Protein AF-A0AAU3QBS4-F1 (afdb_monomer_lite)

Sequence (99 aa):
MTASFPPPGLDGTYSATCVRCLRGTDTGVAFEGSAEWAIAGLVSLGLPVEQAVAALGWTDGSVPSGRITVPVRVCGTCAAIPGIPTGIPALGLPVVGQP

Foldseek 3Di:
DDPDQPQDPPVRHLPQAALPNSHGHQKWAKEKWALVRQLVVVVLLPDDSVSSVVVVVDDVPRRDDDIDIGIGDHHPVSCVVSPHDMDGVVVNTHYDYDD

Radius of gyration: 13.33 Å; chains: 1; bounding box: 31×38×38 Å

Structure (mmCIF, N/CA/C/O backbone):
data_AF-A0AAU3QBS4-F1
#
_entry.id   AF-A0AAU3QBS4-F1
#
loop_
_atom_site.group_PDB
_atom_site.id
_atom_site.type_symbol
_atom_site.label_atom_id
_atom_site.label_alt_id
_atom_site.label_comp_id
_atom_site.label_asym_id
_atom_site.label_entity_id
_atom_site.label_seq_id
_atom_site.pdbx_PDB_ins_code
_atom_site.Cartn_x
_atom_site.Cartn_y
_atom_site.Cartn_z
_atom_site.occupancy
_atom_site.B_iso_or_equiv
_atom_site.auth_seq_id
_atom_site.auth_comp_id
_atom_site.auth_asym_id
_atom_site.auth_atom_id
_atom_site.pdbx_PDB_model_num
ATOM 1 N N . MET A 1 1 ? 2.087 23.596 8.598 1.00 31.92 1 MET A N 1
ATOM 2 C CA . MET A 1 1 ? 1.397 22.850 9.671 1.00 31.92 1 MET A CA 1
ATOM 3 C C . MET A 1 1 ? 2.071 21.493 9.761 1.00 31.92 1 MET A C 1
ATOM 5 O O . MET A 1 1 ? 1.988 20.731 8.810 1.00 31.92 1 MET A O 1
ATOM 9 N N . THR A 1 2 ? 2.852 21.243 10.807 1.00 33.41 2 THR A N 1
ATOM 10 C CA . THR A 1 2 ? 3.570 19.977 11.005 1.00 33.41 2 THR A CA 1
ATOM 11 C C . THR A 1 2 ? 2.567 18.895 11.397 1.00 33.41 2 THR A C 1
ATOM 13 O O . THR A 1 2 ? 1.955 18.975 12.459 1.00 33.41 2 THR A O 1
ATOM 16 N N . ALA A 1 3 ? 2.350 17.909 10.526 1.00 35.88 3 ALA A N 1
ATOM 17 C CA . ALA A 1 3 ? 1.555 16.735 10.867 1.00 35.88 3 ALA A CA 1
ATOM 18 C C . ALA A 1 3 ? 2.267 15.985 12.005 1.00 35.88 3 ALA A C 1
ATOM 20 O O . ALA A 1 3 ? 3.389 15.512 11.837 1.00 35.88 3 ALA A O 1
ATOM 21 N N . SER A 1 4 ? 1.647 15.939 13.185 1.00 39.16 4 SER A N 1
ATOM 22 C CA . SER A 1 4 ? 2.148 15.151 14.310 1.00 39.16 4 SER A CA 1
ATOM 23 C C . SER A 1 4 ? 1.775 13.694 14.054 1.00 39.16 4 SER A C 1
ATOM 25 O O . SER A 1 4 ? 0.605 13.320 14.124 1.00 39.16 4 SER A O 1
ATOM 27 N N . PHE A 1 5 ? 2.770 12.892 13.678 1.00 43.44 5 PHE A N 1
ATOM 28 C CA . PHE A 1 5 ? 2.635 11.443 13.590 1.00 43.44 5 PHE A CA 1
ATOM 29 C C . PHE A 1 5 ? 2.329 10.905 15.007 1.00 43.44 5 PHE A C 1
ATOM 31 O O . PHE A 1 5 ? 2.976 11.349 15.961 1.00 43.44 5 PHE A O 1
ATOM 38 N N . PRO A 1 6 ? 1.341 10.007 15.192 1.00 51.25 6 PRO A N 1
ATOM 39 C CA . PRO A 1 6 ? 1.154 9.324 16.467 1.00 51.25 6 PRO A CA 1
ATOM 40 C C . PRO A 1 6 ? 2.406 8.506 16.807 1.00 51.25 6 PRO A C 1
ATOM 42 O O . PRO A 1 6 ? 3.149 8.150 15.898 1.00 51.25 6 PRO A O 1
ATOM 45 N N . PRO A 1 7 ? 2.654 8.205 18.091 1.00 45.34 7 PRO A N 1
ATOM 46 C CA . PRO A 1 7 ? 3.844 7.469 18.498 1.00 45.34 7 PRO A CA 1
ATOM 47 C C . PRO A 1 7 ? 3.925 6.092 17.806 1.00 45.34 7 PRO A C 1
ATOM 49 O O . PRO A 1 7 ? 2.883 5.462 17.596 1.00 45.34 7 PRO A O 1
ATOM 52 N N . PRO A 1 8 ? 5.139 5.620 17.459 1.00 50.53 8 PRO A N 1
ATOM 53 C CA . PRO A 1 8 ? 5.342 4.304 16.855 1.00 50.53 8 PRO A CA 1
ATOM 54 C C . PRO A 1 8 ? 4.918 3.169 17.797 1.00 50.53 8 PRO A C 1
ATOM 56 O O . PRO A 1 8 ? 4.682 3.377 18.991 1.00 50.53 8 PRO A O 1
ATOM 59 N N . GLY A 1 9 ? 4.843 1.951 17.253 1.00 53.44 9 GLY A N 1
ATOM 60 C CA . GLY A 1 9 ? 4.626 0.738 18.036 1.00 53.44 9 GLY A CA 1
ATOM 61 C C . GLY A 1 9 ? 5.722 0.502 19.082 1.00 53.44 9 GLY A C 1
ATOM 62 O O . GLY A 1 9 ? 6.760 1.162 19.095 1.00 53.44 9 GLY A O 1
ATOM 63 N N . LEU A 1 10 ? 5.495 -0.466 19.975 1.00 40.72 10 LEU A N 1
ATOM 64 C CA . LEU A 1 10 ? 6.426 -0.805 21.065 1.00 40.72 10 LEU A CA 1
ATOM 65 C C . LEU A 1 10 ? 7.808 -1.277 20.574 1.00 40.72 10 LEU A C 1
ATOM 67 O O . LEU A 1 10 ? 8.775 -1.211 21.324 1.00 40.72 10 LEU A O 1
ATOM 71 N N . ASP A 1 11 ? 7.906 -1.735 19.327 1.00 61.28 11 ASP A N 1
ATOM 72 C CA . ASP A 1 11 ? 9.155 -2.094 18.646 1.00 61.28 11 ASP A CA 1
ATOM 73 C C . ASP A 1 11 ? 9.874 -0.880 18.023 1.00 61.28 11 ASP A C 1
ATOM 75 O O . ASP A 1 11 ? 10.897 -1.031 17.359 1.00 61.28 11 ASP A O 1
ATOM 79 N N . GLY A 1 12 ? 9.339 0.329 18.216 1.00 44.38 12 GLY A N 1
ATOM 80 C CA . GLY A 1 12 ? 9.841 1.559 17.613 1.00 44.38 12 GLY A CA 1
ATOM 81 C C . GLY A 1 12 ? 9.533 1.680 16.121 1.00 44.38 12 GLY A C 1
ATOM 82 O O . GLY A 1 12 ? 10.025 2.611 15.484 1.00 44.38 12 GLY A O 1
ATOM 83 N N . THR A 1 13 ? 8.719 0.779 15.554 1.00 61.22 13 THR A N 1
ATOM 84 C CA . THR A 1 13 ? 8.379 0.782 14.130 1.00 61.22 13 THR A CA 1
ATOM 85 C C . THR A 1 13 ? 6.897 1.066 13.890 1.00 61.22 13 THR A C 1
ATOM 87 O O . THR A 1 13 ? 6.046 0.986 14.775 1.00 61.22 13 THR A O 1
ATOM 90 N N . TYR A 1 14 ? 6.573 1.410 12.645 1.00 56.34 14 TYR A N 1
ATOM 91 C CA . TYR A 1 14 ? 5.198 1.538 12.156 1.00 56.34 14 TYR A CA 1
ATOM 92 C C . TYR A 1 14 ? 4.766 0.304 11.345 1.00 56.34 14 TYR A C 1
ATOM 94 O O . TYR A 1 14 ? 3.770 0.357 10.622 1.00 56.34 14 TYR A O 1
ATOM 102 N N . SER A 1 15 ? 5.499 -0.814 11.453 1.00 66.25 15 SER A N 1
ATOM 103 C CA . SER A 1 15 ? 5.369 -1.993 10.579 1.00 66.25 15 SER A CA 1
ATOM 104 C C . SER A 1 15 ? 3.995 -2.682 10.655 1.00 66.25 15 SER A C 1
ATOM 106 O O . SER A 1 15 ? 3.555 -3.312 9.691 1.00 66.25 15 SER A O 1
ATOM 108 N N . ALA A 1 16 ? 3.274 -2.496 11.764 1.00 76.06 16 ALA A N 1
ATOM 109 C CA . ALA A 1 16 ? 1.912 -2.979 11.990 1.00 76.06 16 ALA A CA 1
ATOM 110 C C . ALA A 1 16 ? 0.864 -1.850 12.050 1.00 76.06 16 ALA A C 1
ATOM 112 O O . ALA A 1 16 ? -0.155 -1.991 12.723 1.00 76.06 16 ALA A O 1
ATOM 113 N N . THR A 1 17 ? 1.102 -0.707 11.399 1.00 87.62 17 THR A N 1
ATOM 114 C CA . THR A 1 17 ? 0.174 0.437 11.424 1.00 87.62 17 THR A CA 1
ATOM 115 C C . THR A 1 17 ? -0.396 0.761 10.049 1.00 87.62 17 THR A C 1
ATOM 117 O O . THR A 1 17 ? 0.187 0.452 9.015 1.00 87.62 17 THR A O 1
ATOM 120 N N . CYS A 1 18 ? -1.577 1.373 10.033 1.00 90.69 18 CYS A N 1
ATOM 121 C CA . CYS A 1 18 ? -2.214 1.856 8.819 1.00 90.69 18 CYS A CA 1
ATOM 122 C C . CYS A 1 18 ? -1.374 2.978 8.207 1.00 90.69 18 CYS A C 1
ATOM 124 O O . CYS A 1 18 ? -1.158 3.999 8.854 1.00 90.69 18 CYS A O 1
ATOM 126 N N . VAL A 1 19 ? -1.002 2.843 6.936 1.00 89.00 19 VAL A N 1
ATOM 127 C CA . VAL A 1 19 ? -0.177 3.825 6.218 1.00 89.00 19 VAL A CA 1
ATOM 128 C C . VAL A 1 19 ? -0.787 5.239 6.202 1.00 89.00 19 VAL A C 1
ATOM 130 O O . VAL A 1 19 ? -0.064 6.225 6.135 1.00 89.00 19 VAL A O 1
ATOM 133 N N . ARG A 1 20 ? -2.122 5.356 6.306 1.00 90.56 20 ARG A N 1
ATOM 134 C CA . ARG A 1 20 ? -2.837 6.644 6.290 1.00 90.56 20 ARG A CA 1
ATOM 135 C C . ARG A 1 20 ? -2.979 7.279 7.676 1.00 90.56 20 ARG A C 1
ATOM 137 O O . ARG A 1 20 ? -2.736 8.467 7.835 1.00 90.56 20 ARG A O 1
ATOM 144 N N . CYS A 1 21 ? -3.475 6.525 8.660 1.00 90.50 21 CYS A N 1
ATOM 145 C CA . CYS A 1 21 ? -3.847 7.070 9.977 1.00 90.50 21 CYS A CA 1
ATOM 146 C C . CYS A 1 21 ? -2.901 6.663 11.109 1.00 90.50 21 CYS A C 1
ATOM 148 O O . CYS A 1 21 ? -3.087 7.114 12.238 1.00 90.50 21 CYS A O 1
ATOM 150 N N . LEU A 1 22 ? -1.923 5.803 10.808 1.00 88.00 22 LEU A N 1
ATOM 151 C CA . LEU A 1 22 ? -0.819 5.391 11.676 1.00 88.00 22 LEU A CA 1
ATOM 152 C C . LEU A 1 22 ? -1.257 4.713 12.981 1.00 88.00 22 LEU A C 1
ATOM 154 O O . LEU A 1 22 ? -0.475 4.534 13.908 1.00 88.00 22 LEU A O 1
ATOM 158 N N . ARG A 1 23 ? -2.519 4.281 13.043 1.00 88.38 23 ARG A N 1
ATOM 159 C CA . ARG A 1 23 ? -3.035 3.404 14.096 1.00 88.38 23 ARG A CA 1
ATOM 160 C C . ARG A 1 23 ? -2.674 1.959 13.783 1.00 88.38 23 ARG A C 1
ATOM 162 O O . ARG A 1 23 ? -2.648 1.583 12.611 1.00 88.38 23 ARG A O 1
ATOM 169 N N . GLY A 1 24 ? -2.458 1.151 14.818 1.00 87.06 24 GLY A N 1
ATOM 170 C CA . GLY A 1 24 ? -2.243 -0.291 14.674 1.00 87.06 24 GLY A CA 1
ATOM 171 C C . GLY A 1 24 ? -3.337 -0.956 13.831 1.00 87.06 24 GLY A C 1
ATOM 172 O O . GLY A 1 24 ? -4.519 -0.642 13.986 1.00 87.06 24 GLY A O 1
ATOM 173 N N . THR A 1 25 ? -2.947 -1.838 12.911 1.00 89.00 25 THR A N 1
ATOM 174 C CA . THR A 1 25 ? -3.864 -2.597 12.059 1.00 89.00 25 THR A CA 1
ATOM 175 C C . THR A 1 25 ? -3.259 -3.932 11.641 1.00 89.00 25 THR A C 1
ATOM 177 O O . THR A 1 25 ? -2.079 -4.045 11.315 1.00 89.00 25 THR A O 1
ATOM 180 N N . ASP A 1 26 ? -4.106 -4.947 11.607 1.00 88.94 26 ASP A N 1
ATOM 181 C CA . ASP A 1 26 ? -3.815 -6.289 11.124 1.00 88.94 26 ASP A CA 1
ATOM 182 C C . ASP A 1 26 ? -4.311 -6.518 9.689 1.00 88.94 26 ASP A C 1
ATOM 184 O O . ASP A 1 26 ? -4.052 -7.583 9.132 1.00 88.94 26 ASP A O 1
ATOM 188 N N . THR A 1 27 ? -4.925 -5.515 9.051 1.00 89.50 27 THR A N 1
ATOM 189 C CA . THR A 1 27 ? -5.413 -5.597 7.670 1.00 89.50 27 THR A CA 1
ATOM 190 C C . THR A 1 27 ? -4.488 -4.909 6.664 1.00 89.50 27 THR A C 1
ATOM 192 O O . THR A 1 27 ? -3.607 -4.117 7.016 1.00 89.50 27 THR A O 1
ATOM 195 N N . GLY A 1 28 ? -4.675 -5.212 5.382 1.00 92.12 28 GLY A N 1
ATOM 196 C CA . GLY A 1 28 ? -3.954 -4.574 4.287 1.00 92.12 28 GLY A CA 1
ATOM 197 C C . GLY A 1 28 ? -4.583 -4.819 2.920 1.00 92.12 28 GLY A C 1
ATOM 198 O O . GLY A 1 28 ? -5.639 -5.440 2.808 1.00 92.12 28 GLY A O 1
ATOM 199 N N . VAL A 1 29 ? -3.901 -4.327 1.893 1.00 91.75 29 VAL A N 1
ATOM 200 C CA . VAL A 1 29 ? -4.209 -4.506 0.467 1.00 91.75 29 VAL A CA 1
ATOM 201 C C . VAL A 1 29 ? -2.894 -4.634 -0.300 1.00 91.75 29 VAL A C 1
ATOM 203 O O . VAL A 1 29 ? -1.869 -4.136 0.163 1.00 91.75 29 VAL A O 1
ATOM 206 N N . ALA A 1 30 ? -2.898 -5.297 -1.451 1.00 89.31 30 ALA A N 1
ATOM 207 C CA . ALA A 1 30 ? -1.770 -5.298 -2.372 1.00 89.31 30 ALA A CA 1
ATOM 208 C C . ALA A 1 30 ? -2.123 -4.554 -3.664 1.00 89.31 30 ALA A C 1
ATOM 210 O O . ALA A 1 30 ? -3.197 -4.756 -4.227 1.00 89.31 30 ALA A O 1
ATOM 211 N N . PHE A 1 31 ? -1.216 -3.709 -4.148 1.00 92.12 31 PHE A N 1
ATOM 212 C CA . PHE A 1 31 ? -1.330 -3.065 -5.456 1.00 92.12 31 PHE A CA 1
ATOM 213 C C . PHE A 1 31 ? -0.453 -3.800 -6.461 1.00 92.12 31 PHE A C 1
ATOM 215 O O . PHE A 1 31 ? 0.724 -4.01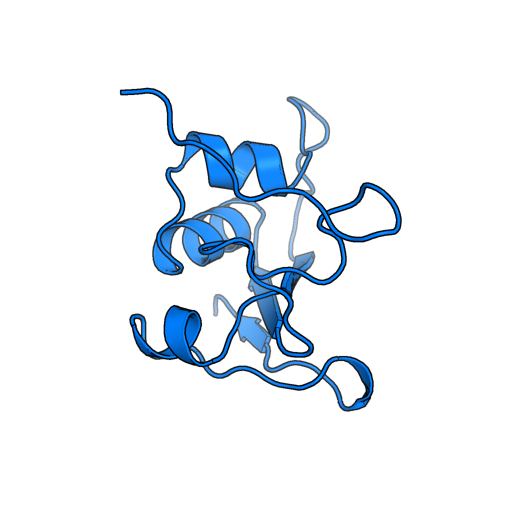7 -6.185 1.00 92.12 31 PHE A O 1
ATOM 222 N N . GLU A 1 32 ? -1.008 -4.177 -7.611 1.00 91.50 32 GLU A N 1
ATOM 223 C CA . GLU A 1 32 ? -0.261 -4.843 -8.681 1.00 91.50 32 GLU A CA 1
ATOM 224 C C . GLU A 1 32 ? -0.251 -3.999 -9.958 1.00 91.50 32 GLU A C 1
ATOM 226 O O . GLU A 1 32 ? -1.294 -3.626 -10.487 1.00 91.50 32 GLU A O 1
ATOM 231 N N . GLY A 1 33 ? 0.930 -3.677 -10.472 1.00 92.81 33 GLY A N 1
ATOM 232 C CA . GLY A 1 33 ? 1.065 -2.836 -11.658 1.00 92.81 33 GLY A CA 1
ATOM 233 C C . GLY A 1 33 ? 2.474 -2.286 -11.800 1.00 92.81 33 GLY A C 1
ATOM 234 O O . GLY A 1 33 ? 3.413 -2.853 -11.249 1.00 92.81 33 GLY A O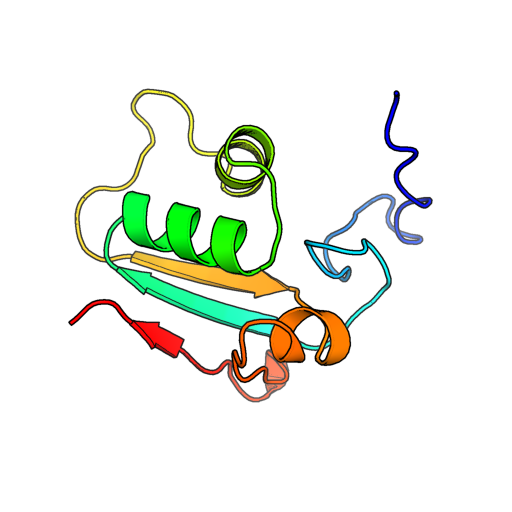 1
ATOM 235 N N . SER A 1 34 ? 2.630 -1.195 -12.547 1.00 94.50 34 SER A N 1
ATOM 236 C CA . SER A 1 34 ? 3.905 -0.474 -12.585 1.00 94.50 34 SER A CA 1
ATOM 237 C C . SER A 1 34 ? 4.168 0.270 -11.269 1.00 94.50 34 SER A C 1
ATOM 239 O O . SER A 1 34 ? 3.294 0.382 -10.403 1.00 94.50 34 SER A O 1
ATOM 241 N N . ALA A 1 35 ? 5.371 0.820 -11.121 1.00 92.06 35 ALA A N 1
ATOM 242 C CA . ALA A 1 35 ? 5.723 1.672 -9.990 1.00 92.06 35 ALA A CA 1
ATOM 243 C C . ALA A 1 35 ? 4.744 2.849 -9.813 1.00 92.06 35 ALA A C 1
ATOM 245 O O . ALA A 1 35 ? 4.285 3.131 -8.705 1.00 92.06 35 ALA A O 1
ATOM 246 N N . GLU A 1 36 ? 4.354 3.489 -10.913 1.00 92.25 36 GLU A N 1
ATOM 247 C CA . GLU A 1 36 ? 3.380 4.579 -10.926 1.00 92.25 36 GLU A CA 1
ATOM 248 C C . GLU A 1 36 ? 2.009 4.122 -10.418 1.00 92.25 36 GLU A C 1
ATOM 250 O O . GLU A 1 36 ? 1.337 4.873 -9.710 1.00 92.25 36 GLU A O 1
ATOM 255 N N . TRP A 1 37 ? 1.609 2.880 -10.714 1.00 94.00 37 TRP A N 1
ATOM 256 C CA . TRP A 1 37 ? 0.359 2.315 -10.209 1.00 94.00 37 TRP A CA 1
ATOM 257 C C . TRP A 1 37 ? 0.378 2.137 -8.689 1.00 94.00 37 TRP A C 1
ATOM 259 O O . TRP A 1 37 ? -0.597 2.468 -8.016 1.00 94.00 37 TRP A O 1
ATOM 269 N N . ALA A 1 38 ? 1.495 1.678 -8.120 1.00 92.12 38 ALA A N 1
ATOM 270 C CA . ALA A 1 38 ? 1.637 1.576 -6.669 1.00 92.12 38 ALA A CA 1
ATOM 271 C C . ALA A 1 38 ? 1.558 2.956 -5.988 1.00 92.12 38 ALA A C 1
ATOM 273 O O . ALA A 1 38 ? 0.882 3.103 -4.966 1.00 92.12 38 ALA A O 1
ATOM 274 N N . ILE A 1 39 ? 2.182 3.984 -6.581 1.00 93.31 39 ILE A N 1
ATOM 275 C CA . ILE A 1 39 ? 2.086 5.373 -6.102 1.00 93.31 39 ILE A CA 1
ATOM 276 C C . ILE A 1 39 ? 0.633 5.857 -6.174 1.00 93.31 39 ILE A C 1
ATOM 278 O O . ILE A 1 39 ? 0.110 6.367 -5.183 1.00 93.31 39 ILE A O 1
ATOM 282 N N . ALA A 1 40 ? -0.046 5.657 -7.307 1.00 94.00 40 ALA A N 1
ATOM 283 C CA . ALA A 1 40 ? -1.451 6.025 -7.475 1.00 94.00 40 ALA A CA 1
ATOM 284 C C . ALA A 1 40 ? -2.358 5.318 -6.452 1.00 94.00 40 ALA A C 1
ATOM 286 O O . ALA A 1 40 ? -3.244 5.947 -5.871 1.00 94.00 40 ALA A O 1
ATOM 287 N N . GLY A 1 41 ? -2.093 4.040 -6.165 1.00 93.38 41 GLY A N 1
ATOM 288 C CA . GLY A 1 41 ? -2.768 3.273 -5.121 1.00 93.38 41 GLY A CA 1
ATOM 289 C C . GLY A 1 41 ? -2.631 3.919 -3.742 1.00 93.38 41 GLY A C 1
ATOM 290 O O . GLY A 1 41 ? -3.632 4.173 -3.070 1.00 93.38 41 GLY A O 1
ATOM 291 N N . LEU A 1 42 ? -1.414 4.283 -3.338 1.00 93.31 42 LEU A N 1
ATOM 292 C CA . LEU A 1 42 ? -1.166 4.984 -2.073 1.00 93.31 42 LEU A CA 1
ATOM 293 C C . LEU A 1 42 ? -1.820 6.373 -2.023 1.00 93.31 42 LEU A C 1
ATOM 295 O O . LEU A 1 42 ? -2.411 6.742 -1.006 1.00 93.31 42 LEU A O 1
ATOM 299 N N . VAL A 1 43 ? -1.781 7.123 -3.124 1.00 95.00 43 VAL A N 1
ATOM 300 C CA . VAL A 1 43 ? -2.449 8.429 -3.227 1.00 95.00 43 VAL A CA 1
ATOM 301 C C . VAL A 1 43 ? -3.966 8.283 -3.098 1.00 95.00 43 VAL A C 1
ATOM 303 O O . VAL A 1 43 ? -4.600 9.061 -2.385 1.00 95.00 43 VAL A O 1
ATOM 306 N N . SER A 1 44 ? -4.560 7.241 -3.689 1.00 93.31 44 SER A N 1
ATOM 307 C CA . SER A 1 44 ? -5.995 6.947 -3.546 1.00 93.31 44 SER A CA 1
ATOM 308 C C . SER A 1 44 ? -6.390 6.610 -2.101 1.00 93.31 44 SER A C 1
ATOM 310 O O . SER A 1 44 ? -7.486 6.952 -1.652 1.00 93.31 44 SER A O 1
ATOM 312 N N . LEU A 1 45 ? -5.467 6.028 -1.325 1.00 92.25 45 LEU A N 1
ATOM 313 C CA . LEU A 1 45 ? -5.629 5.821 0.116 1.00 92.25 45 LEU A CA 1
ATOM 314 C C . LEU A 1 45 ? -5.527 7.124 0.921 1.00 92.25 45 LEU A C 1
ATOM 316 O O . LEU A 1 45 ? -5.790 7.107 2.124 1.00 92.25 45 LEU A O 1
ATOM 320 N N . GLY A 1 46 ? -5.227 8.256 0.284 1.00 91.50 46 GLY A N 1
ATOM 321 C CA . GLY A 1 46 ? -5.195 9.587 0.884 1.00 91.50 46 GLY A CA 1
ATOM 322 C C . GLY A 1 46 ? -3.807 10.052 1.313 1.00 91.50 46 GLY A C 1
ATOM 323 O O . GLY A 1 46 ? -3.723 10.986 2.110 1.00 91.50 46 GLY A O 1
ATOM 324 N N . LEU A 1 47 ? -2.738 9.412 0.828 1.00 92.44 47 LEU A N 1
ATOM 325 C CA . LEU A 1 47 ? -1.380 9.908 1.033 1.00 92.44 47 LEU A CA 1
ATOM 326 C C . LEU A 1 47 ? -1.072 11.051 0.051 1.00 92.44 47 LEU A C 1
ATOM 328 O O . LEU A 1 47 ? -1.385 10.937 -1.135 1.00 92.44 47 LEU A O 1
ATOM 332 N N . PRO A 1 48 ? -0.402 12.127 0.497 1.00 92.25 48 PRO A N 1
ATOM 333 C CA . PRO A 1 48 ? 0.289 13.045 -0.404 1.00 92.25 48 PRO A CA 1
ATOM 334 C C . PRO A 1 48 ? 1.288 12.292 -1.293 1.00 92.25 48 PRO A C 1
ATOM 336 O O . PRO A 1 48 ? 1.896 11.319 -0.843 1.00 92.25 48 PRO A O 1
ATOM 339 N N . VAL A 1 49 ? 1.490 12.750 -2.531 1.00 89.62 49 VAL A N 1
ATOM 340 C CA . VAL A 1 49 ? 2.355 12.079 -3.523 1.00 89.62 49 VAL A CA 1
ATOM 341 C C . VAL A 1 49 ? 3.770 11.876 -2.982 1.00 89.62 49 VAL A C 1
ATOM 343 O O . VAL A 1 49 ? 4.338 10.796 -3.102 1.00 89.62 49 VAL A O 1
ATOM 346 N N . GLU A 1 50 ? 4.317 12.883 -2.311 1.00 88.19 50 GLU A N 1
ATOM 347 C CA . GLU A 1 50 ? 5.658 12.863 -1.732 1.00 88.19 50 GLU A CA 1
ATOM 348 C C . GLU A 1 50 ? 5.775 11.795 -0.638 1.00 88.19 50 GLU A C 1
ATOM 350 O O . GLU A 1 50 ? 6.784 11.099 -0.540 1.00 88.19 50 GLU A O 1
ATOM 355 N N . GLN A 1 51 ? 4.717 11.620 0.162 1.00 87.81 51 GLN A N 1
ATOM 356 C CA . GLN A 1 51 ? 4.657 10.577 1.187 1.00 87.81 51 GLN A CA 1
ATOM 357 C C . GLN A 1 51 ? 4.454 9.191 0.575 1.00 87.81 51 GLN A C 1
ATOM 359 O O . GLN A 1 51 ? 5.021 8.228 1.079 1.00 87.81 51 GLN A O 1
ATOM 364 N N . ALA A 1 52 ? 3.680 9.078 -0.507 1.00 90.12 52 ALA A N 1
ATOM 365 C CA . ALA A 1 52 ? 3.500 7.826 -1.233 1.00 90.12 52 ALA A CA 1
ATOM 366 C C . ALA A 1 52 ? 4.827 7.330 -1.824 1.00 90.12 52 ALA A C 1
ATOM 368 O O . ALA A 1 52 ? 5.182 6.169 -1.641 1.00 90.12 52 ALA A O 1
ATOM 369 N N . VAL A 1 53 ? 5.597 8.220 -2.456 1.00 87.81 53 VAL A N 1
ATOM 370 C CA . VAL A 1 53 ? 6.938 7.904 -2.973 1.00 87.81 53 VAL A CA 1
ATOM 371 C C . VAL A 1 53 ? 7.876 7.501 -1.833 1.00 87.81 53 VAL A C 1
ATOM 373 O O . VAL A 1 53 ? 8.517 6.453 -1.903 1.00 87.81 53 VAL A O 1
ATOM 376 N N . ALA A 1 54 ? 7.906 8.276 -0.743 1.00 85.56 54 ALA A N 1
ATOM 377 C CA . ALA A 1 54 ? 8.746 7.967 0.412 1.00 85.56 54 ALA A CA 1
ATOM 378 C C . ALA A 1 54 ? 8.386 6.623 1.072 1.00 85.56 54 ALA A C 1
ATOM 380 O O . ALA A 1 54 ? 9.279 5.884 1.479 1.00 85.56 54 ALA A O 1
ATOM 381 N N . ALA A 1 55 ? 7.096 6.278 1.147 1.00 83.31 55 ALA A N 1
ATOM 382 C CA . ALA A 1 55 ? 6.620 5.025 1.735 1.00 83.31 55 ALA A CA 1
ATOM 383 C C . ALA A 1 55 ? 7.058 3.782 0.945 1.00 83.31 55 ALA A C 1
ATOM 385 O O . ALA A 1 55 ? 7.200 2.709 1.528 1.00 83.31 55 ALA A O 1
ATOM 386 N N . LEU A 1 56 ? 7.285 3.921 -0.363 1.00 86.00 56 LEU A N 1
ATOM 387 C CA . LEU A 1 56 ? 7.779 2.841 -1.220 1.00 86.00 56 LEU A CA 1
ATOM 388 C C . LEU A 1 56 ? 9.295 2.648 -1.096 1.00 86.00 56 LEU A C 1
ATOM 390 O O . LEU A 1 56 ? 9.810 1.592 -1.457 1.00 86.00 56 LEU A O 1
ATOM 394 N N . GLY A 1 57 ? 10.011 3.647 -0.569 1.00 84.19 57 GLY A N 1
ATOM 395 C CA . GLY A 1 57 ? 11.457 3.583 -0.352 1.00 84.19 57 GLY A CA 1
ATOM 396 C C . GLY A 1 57 ? 12.278 3.521 -1.641 1.00 84.19 57 GLY A C 1
ATOM 397 O O . GLY A 1 57 ? 13.467 3.211 -1.587 1.00 84.19 57 GLY A O 1
ATOM 398 N N . TRP A 1 58 ? 11.666 3.800 -2.795 1.00 84.00 58 TRP A N 1
ATOM 399 C CA . TRP A 1 58 ? 12.370 3.853 -4.070 1.00 84.00 58 TRP A CA 1
ATOM 400 C C . TRP A 1 58 ? 13.088 5.191 -4.200 1.00 84.00 58 TRP A C 1
ATOM 402 O O . TRP A 1 58 ? 12.499 6.260 -4.060 1.00 84.00 58 TRP A O 1
ATOM 412 N N . THR A 1 59 ? 14.382 5.115 -4.462 1.00 78.06 59 THR A N 1
ATOM 413 C CA . THR A 1 59 ? 15.230 6.246 -4.832 1.00 78.06 59 THR A CA 1
ATOM 414 C C . THR A 1 59 ? 15.362 6.338 -6.349 1.00 78.06 59 THR A C 1
ATOM 416 O O . THR A 1 59 ? 15.099 5.369 -7.069 1.00 78.06 59 THR A O 1
ATOM 419 N N . ASP A 1 60 ? 15.824 7.486 -6.845 1.00 71.38 60 ASP A N 1
ATOM 420 C CA . ASP A 1 60 ? 16.165 7.649 -8.258 1.00 71.38 60 ASP A CA 1
ATOM 421 C C . ASP A 1 60 ? 17.133 6.534 -8.699 1.00 71.38 60 ASP A C 1
ATOM 423 O O . ASP A 1 60 ? 18.223 6.372 -8.147 1.00 71.38 60 ASP A O 1
ATOM 427 N N . GLY A 1 61 ? 16.698 5.718 -9.664 1.00 73.81 61 GLY A N 1
ATOM 428 C CA . GLY A 1 61 ? 17.444 4.563 -10.181 1.00 73.81 61 GLY A CA 1
ATOM 429 C C . GLY A 1 61 ? 17.149 3.210 -9.517 1.00 73.81 61 GLY A C 1
ATOM 430 O O . GLY A 1 61 ? 17.587 2.192 -10.046 1.00 73.81 61 GLY A O 1
ATOM 431 N N . SER A 1 62 ? 16.387 3.164 -8.417 1.00 84.44 62 SER A N 1
ATOM 432 C CA . SER A 1 62 ? 15.915 1.910 -7.796 1.00 84.44 62 SER A CA 1
ATOM 433 C C . SER A 1 62 ? 14.423 1.639 -8.001 1.00 84.44 62 SER A C 1
ATOM 435 O O . SER A 1 62 ? 13.911 0.632 -7.510 1.00 84.44 62 SER A O 1
ATOM 437 N N . VAL A 1 63 ? 13.734 2.501 -8.759 1.00 87.06 63 VAL A N 1
ATOM 438 C CA . VAL A 1 63 ? 12.346 2.285 -9.178 1.00 87.06 63 VAL A CA 1
ATOM 439 C C . VAL A 1 63 ? 12.267 0.989 -9.998 1.00 87.06 63 VAL A C 1
ATOM 441 O O . VAL A 1 63 ? 12.898 0.904 -11.057 1.00 87.06 63 VAL A O 1
ATOM 444 N N . PRO A 1 64 ? 11.517 -0.027 -9.537 1.00 86.88 64 PRO A N 1
ATOM 445 C CA . PRO A 1 64 ? 11.388 -1.281 -10.262 1.00 86.88 64 PRO A CA 1
ATOM 446 C C . PRO A 1 64 ? 10.741 -1.070 -11.631 1.00 86.88 64 PRO A C 1
ATOM 448 O O . PRO A 1 64 ? 9.763 -0.333 -11.763 1.00 86.88 64 PRO A O 1
ATOM 451 N N . SER A 1 65 ? 11.257 -1.760 -12.645 1.00 90.31 65 SER A N 1
ATOM 452 C CA . SER A 1 65 ? 10.626 -1.825 -13.960 1.00 90.31 65 SER A CA 1
ATOM 453 C C . SER A 1 65 ? 9.687 -3.030 -14.064 1.00 90.31 65 SER A C 1
ATOM 455 O O . SER A 1 65 ? 9.878 -4.058 -13.415 1.00 90.31 65 SER A O 1
ATOM 457 N N . GLY A 1 66 ? 8.666 -2.909 -14.915 1.00 89.81 66 GLY A N 1
ATOM 458 C CA . GLY A 1 66 ? 7.688 -3.971 -15.153 1.00 89.81 66 GLY A CA 1
ATOM 459 C C . GLY A 1 66 ? 6.553 -4.009 -14.127 1.00 89.81 66 GLY A C 1
ATOM 460 O O . GLY A 1 66 ? 6.270 -3.021 -13.452 1.00 89.81 66 GLY A O 1
ATOM 461 N N . ARG A 1 67 ? 5.857 -5.151 -14.065 1.00 91.94 67 ARG A N 1
ATOM 462 C CA . ARG A 1 67 ? 4.782 -5.387 -13.095 1.00 91.94 67 ARG A CA 1
ATOM 463 C C . ARG A 1 67 ? 5.364 -5.841 -11.761 1.00 91.94 67 ARG A C 1
ATOM 465 O O . ARG A 1 67 ? 6.105 -6.818 -11.706 1.00 91.94 67 ARG A O 1
ATOM 472 N N . ILE A 1 68 ? 4.965 -5.158 -10.699 1.00 88.94 68 ILE A N 1
ATOM 473 C CA . ILE A 1 68 ? 5.322 -5.447 -9.314 1.00 88.94 68 ILE A CA 1
ATOM 474 C C . ILE A 1 68 ? 4.066 -5.553 -8.458 1.00 88.94 68 ILE A C 1
ATOM 476 O O . ILE A 1 68 ? 3.026 -4.988 -8.793 1.00 88.94 68 ILE A O 1
ATOM 480 N N . THR A 1 69 ? 4.192 -6.234 -7.323 1.00 87.00 69 THR A N 1
ATOM 481 C CA . THR A 1 69 ? 3.145 -6.324 -6.306 1.00 87.00 69 THR A CA 1
ATOM 482 C C . THR A 1 69 ? 3.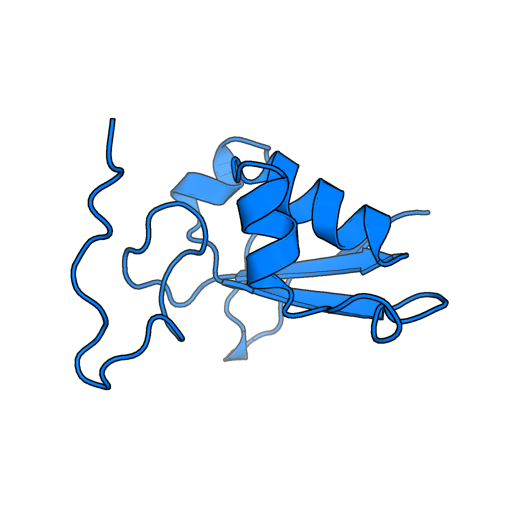641 -5.659 -5.028 1.00 87.00 69 THR A C 1
ATOM 484 O O . THR A 1 69 ? 4.647 -6.078 -4.455 1.00 87.00 69 THR A O 1
ATOM 487 N N . VAL A 1 70 ? 2.934 -4.630 -4.566 1.00 86.69 70 VAL A N 1
ATOM 488 C CA . VAL A 1 70 ? 3.280 -3.860 -3.368 1.00 86.69 70 VAL A CA 1
ATOM 489 C C . VAL A 1 70 ? 2.210 -4.074 -2.296 1.00 86.69 70 VAL A C 1
ATOM 491 O O . VAL A 1 70 ? 1.116 -3.515 -2.409 1.00 86.69 70 VAL A O 1
ATOM 494 N N . PRO A 1 71 ? 2.485 -4.875 -1.251 1.00 88.19 71 PRO A N 1
ATOM 495 C CA . PRO A 1 71 ? 1.592 -5.003 -0.109 1.00 88.19 71 PRO A CA 1
ATOM 496 C C . PRO A 1 71 ? 1.696 -3.775 0.804 1.00 88.19 71 PRO A C 1
ATOM 498 O O . PRO A 1 71 ? 2.787 -3.308 1.124 1.00 88.19 71 PRO A O 1
ATOM 501 N N . VAL A 1 72 ? 0.552 -3.276 1.268 1.00 90.00 72 VAL A N 1
ATOM 502 C CA . VAL A 1 72 ? 0.446 -2.081 2.110 1.00 90.00 72 VAL A CA 1
ATOM 503 C C . VAL A 1 72 ? -0.491 -2.348 3.283 1.00 90.00 72 VAL A C 1
ATOM 505 O O . VAL A 1 72 ? -1.590 -2.888 3.128 1.00 90.00 72 VAL A O 1
ATOM 508 N N . ARG A 1 73 ? -0.075 -1.932 4.482 1.00 91.19 73 ARG A N 1
ATOM 509 C CA . ARG A 1 73 ? -0.926 -1.948 5.676 1.00 91.19 73 ARG A CA 1
ATOM 510 C C . ARG A 1 73 ? -1.914 -0.794 5.635 1.00 91.19 73 ARG A C 1
ATOM 512 O O . ARG A 1 73 ? -1.531 0.372 5.590 1.00 91.19 73 ARG A O 1
ATOM 519 N N . VAL A 1 74 ? -3.199 -1.111 5.707 1.00 92.75 74 VAL A N 1
ATOM 520 C CA . VAL A 1 74 ? -4.268 -0.116 5.754 1.00 92.75 74 VAL A CA 1
ATOM 521 C C . VAL A 1 74 ? -5.448 -0.689 6.526 1.00 92.75 74 VAL A C 1
ATOM 523 O O . VAL A 1 74 ? -5.825 -1.845 6.333 1.00 92.75 74 VAL A O 1
ATOM 526 N N . CYS A 1 75 ? -6.019 0.110 7.428 1.00 93.94 75 CYS A N 1
ATOM 527 C CA . CYS A 1 75 ? -7.196 -0.308 8.179 1.00 93.94 75 CYS A CA 1
ATOM 528 C C . CYS A 1 75 ? -8.455 -0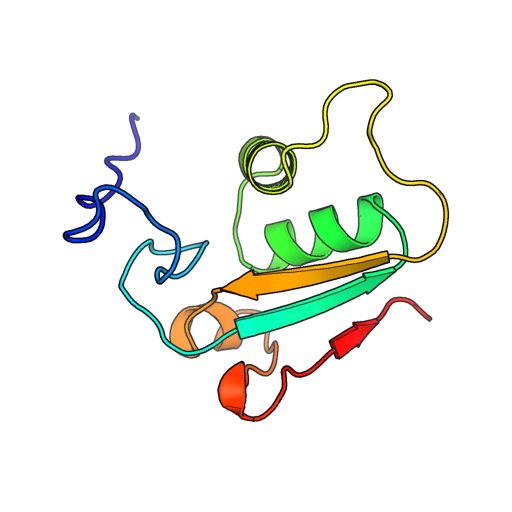.229 7.307 1.00 93.94 75 CYS A C 1
ATOM 530 O O . CYS A 1 75 ? -8.568 0.647 6.442 1.00 93.94 75 CYS A O 1
ATOM 532 N N . GLY A 1 76 ? -9.433 -1.098 7.579 1.00 93.25 76 GLY A N 1
ATOM 533 C CA . GLY A 1 76 ? -10.698 -1.135 6.834 1.00 93.25 76 GLY A CA 1
ATOM 534 C C . GLY A 1 76 ? -11.415 0.219 6.772 1.00 93.25 76 GLY A C 1
ATOM 535 O O . GLY A 1 76 ? -11.952 0.579 5.733 1.00 93.25 76 GLY A O 1
ATOM 536 N N . THR A 1 77 ? -11.345 1.035 7.831 1.00 94.69 77 THR A N 1
ATOM 537 C CA . THR A 1 77 ? -11.942 2.382 7.841 1.00 94.69 77 THR A CA 1
ATOM 538 C C . THR A 1 77 ? -11.300 3.323 6.819 1.00 94.69 77 THR A C 1
ATOM 540 O O . THR A 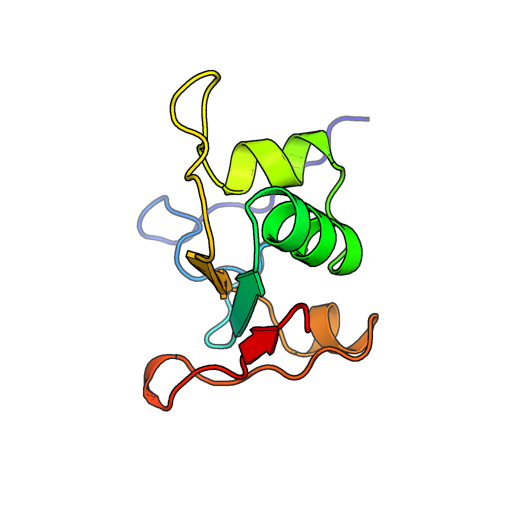1 77 ? -12.006 4.072 6.152 1.00 94.69 77 THR A O 1
ATOM 543 N N . CYS A 1 78 ? -9.970 3.305 6.679 1.00 95.12 78 CYS A N 1
ATOM 544 C CA . CYS A 1 78 ? -9.275 4.166 5.719 1.00 95.12 78 CYS A CA 1
ATOM 545 C C . CYS A 1 78 ? -9.426 3.665 4.281 1.00 95.12 78 CYS A C 1
ATOM 547 O O . CYS A 1 78 ? -9.518 4.486 3.374 1.00 95.12 78 CYS A O 1
ATOM 549 N N . ALA A 1 79 ? -9.474 2.346 4.084 1.00 94.31 79 ALA A N 1
ATOM 550 C CA . ALA A 1 79 ? -9.652 1.731 2.772 1.00 94.31 79 ALA A CA 1
ATOM 551 C C . ALA A 1 79 ? -11.100 1.819 2.257 1.00 94.31 79 ALA A C 1
ATOM 553 O O . ALA A 1 79 ? -11.316 1.941 1.054 1.00 94.31 79 ALA A O 1
ATOM 554 N N . ALA A 1 80 ? -12.092 1.863 3.153 1.00 94.62 80 ALA A N 1
ATOM 555 C CA . ALA A 1 80 ? -13.493 2.061 2.786 1.00 94.62 80 ALA A CA 1
ATOM 556 C C . ALA A 1 80 ? -13.760 3.428 2.130 1.00 94.62 80 ALA A C 1
ATOM 558 O O . ALA A 1 80 ? -14.693 3.541 1.344 1.00 94.62 80 ALA A O 1
ATOM 559 N N . ILE A 1 81 ? -12.938 4.451 2.406 1.00 91.44 81 ILE A N 1
ATOM 560 C CA . ILE A 1 81 ? -13.086 5.796 1.821 1.00 91.44 81 ILE A CA 1
ATOM 561 C C . ILE A 1 81 ? -12.960 5.758 0.284 1.00 91.44 81 ILE A C 1
ATOM 563 O O . ILE A 1 81 ? -13.874 6.238 -0.382 1.00 91.44 81 ILE A O 1
ATOM 567 N N . PRO A 1 82 ? -11.892 5.179 -0.302 1.00 93.19 82 PRO A N 1
ATOM 568 C CA . PRO A 1 82 ? -11.816 4.941 -1.745 1.00 93.19 82 PRO A CA 1
ATOM 569 C C . PRO A 1 82 ? -12.534 3.659 -2.210 1.00 93.19 82 PRO A C 1
ATOM 571 O O . PRO A 1 82 ? -12.453 3.322 -3.386 1.00 93.19 82 PRO A O 1
ATOM 574 N N . GLY A 1 83 ? -13.209 2.921 -1.320 1.00 93.38 83 GLY A N 1
ATOM 575 C CA . GLY A 1 83 ? -13.890 1.667 -1.666 1.00 93.38 83 GLY A CA 1
ATOM 576 C C . GLY A 1 83 ? -12.948 0.494 -1.966 1.00 93.38 83 GLY A C 1
ATOM 577 O O . GLY A 1 83 ? -13.310 -0.408 -2.718 1.00 93.38 83 GLY A O 1
ATOM 578 N N . ILE A 1 84 ? -11.742 0.494 -1.396 1.00 93.38 84 ILE A N 1
ATOM 579 C CA . ILE A 1 84 ? -10.735 -0.549 -1.611 1.00 93.38 84 ILE A CA 1
ATOM 580 C C . ILE A 1 84 ? -10.935 -1.679 -0.586 1.00 93.38 84 ILE A C 1
ATOM 582 O O . ILE A 1 84 ? -10.941 -1.410 0.620 1.00 93.38 84 ILE A O 1
ATOM 586 N N . PRO A 1 85 ? -11.079 -2.946 -1.019 1.00 92.31 85 PRO A N 1
ATOM 587 C CA . PRO A 1 85 ? -11.207 -4.068 -0.099 1.00 92.31 85 PRO A CA 1
ATOM 588 C C . PRO A 1 85 ? -9.887 -4.337 0.631 1.00 92.31 85 PRO A C 1
ATOM 590 O O . PRO A 1 85 ? -8.807 -4.255 0.045 1.00 92.31 85 PRO A O 1
ATOM 593 N N . THR A 1 86 ? -9.979 -4.719 1.904 1.00 91.62 86 THR A N 1
ATOM 594 C CA . THR A 1 86 ? -8.829 -5.152 2.706 1.00 91.62 86 THR A CA 1
ATOM 595 C C . THR A 1 86 ? -8.982 -6.595 3.164 1.00 91.62 86 THR A C 1
ATOM 597 O O . THR A 1 86 ? -10.088 -7.122 3.266 1.00 91.62 86 THR A O 1
ATOM 600 N N . GLY A 1 87 ? -7.852 -7.241 3.441 1.00 84.19 87 GLY A N 1
ATOM 601 C CA . GLY A 1 87 ? -7.791 -8.583 4.018 1.00 84.19 87 GLY A CA 1
ATOM 602 C C . GLY A 1 87 ? -6.752 -8.675 5.124 1.00 84.19 87 GLY A C 1
ATOM 603 O O . GLY A 1 87 ? -6.046 -7.708 5.413 1.00 84.19 87 GLY A O 1
ATOM 604 N N . ILE A 1 88 ? -6.663 -9.845 5.747 1.00 81.19 88 ILE A N 1
ATOM 605 C CA . ILE A 1 88 ? -5.701 -10.142 6.811 1.00 81.19 88 ILE A CA 1
ATOM 606 C C . ILE A 1 88 ? -4.483 -10.793 6.147 1.00 81.19 88 ILE A C 1
ATOM 608 O O . ILE A 1 88 ? -4.647 -11.865 5.574 1.00 81.19 88 ILE A O 1
ATOM 612 N N . PRO A 1 89 ? -3.255 -10.246 6.234 1.00 75.31 89 PRO A N 1
ATOM 613 C CA . PRO A 1 89 ? -2.104 -10.802 5.516 1.00 75.31 89 PRO A CA 1
ATOM 614 C C . PRO A 1 89 ? -1.810 -12.274 5.781 1.00 75.31 89 PRO A C 1
ATOM 616 O O . PRO A 1 89 ? -1.385 -12.967 4.866 1.00 75.31 89 PRO A O 1
ATOM 619 N N . ALA A 1 90 ? -2.088 -12.772 6.990 1.00 68.69 90 ALA A N 1
ATOM 620 C CA . ALA A 1 90 ? -1.943 -14.193 7.311 1.00 68.69 90 ALA A CA 1
ATOM 621 C C . ALA A 1 90 ? -2.888 -15.107 6.501 1.00 68.69 90 ALA A C 1
ATOM 623 O O . ALA A 1 90 ? -2.615 -16.294 6.363 1.00 68.69 90 ALA A O 1
ATOM 624 N N . LEU A 1 91 ? -3.985 -14.559 5.972 1.00 66.25 91 LEU A N 1
ATOM 625 C CA . LEU A 1 91 ? -4.990 -15.247 5.154 1.00 66.25 91 LEU A CA 1
ATOM 626 C C . LEU A 1 91 ? -4.933 -14.837 3.672 1.00 66.25 91 LEU A C 1
ATOM 628 O O . LEU A 1 91 ? -5.724 -15.327 2.870 1.00 66.25 91 LEU A O 1
ATOM 632 N N . GLY A 1 92 ? -4.010 -13.943 3.311 1.00 67.31 92 GLY A N 1
ATOM 633 C CA . GLY A 1 92 ? -3.918 -13.341 1.986 1.00 67.31 92 GLY A CA 1
ATOM 634 C C . GLY A 1 92 ? -4.524 -11.938 1.909 1.00 67.31 92 GLY A C 1
ATOM 635 O O . GLY A 1 92 ? -5.402 -11.546 2.682 1.00 67.31 92 GLY A O 1
ATOM 636 N N . LEU A 1 93 ? -4.017 -11.160 0.953 1.00 77.69 93 LEU A N 1
ATOM 637 C CA . LEU A 1 93 ? -4.467 -9.798 0.687 1.00 77.69 93 LEU A CA 1
ATOM 638 C C . LEU A 1 93 ? -5.248 -9.729 -0.627 1.00 77.69 93 LEU A C 1
ATOM 640 O O . LEU A 1 93 ? -4.822 -10.338 -1.610 1.00 77.69 93 LEU A O 1
ATOM 644 N N . PRO A 1 94 ? -6.337 -8.942 -0.685 1.00 83.19 94 PRO A N 1
ATOM 645 C CA . PRO A 1 94 ? -6.919 -8.524 -1.949 1.00 83.19 94 PRO A CA 1
ATOM 646 C C . PRO A 1 94 ? -5.869 -7.800 -2.796 1.00 83.19 94 PRO A C 1
ATOM 648 O O . PRO A 1 94 ? -5.122 -6.966 -2.276 1.00 83.19 94 PRO A O 1
ATOM 651 N N . VAL A 1 95 ? -5.834 -8.114 -4.092 1.00 88.12 95 VAL A N 1
ATOM 652 C CA . VAL A 1 95 ? -4.939 -7.478 -5.064 1.00 88.12 95 VAL A CA 1
ATOM 653 C C . VAL A 1 95 ? -5.750 -6.534 -5.945 1.00 88.12 95 VAL A C 1
ATOM 655 O O . VAL A 1 95 ? -6.728 -6.945 -6.567 1.00 88.12 95 VAL A O 1
ATOM 658 N N . VAL A 1 96 ? -5.337 -5.270 -6.003 1.00 88.81 96 VAL A N 1
ATOM 659 C CA . VAL A 1 96 ? -5.901 -4.250 -6.891 1.00 88.81 96 VAL A CA 1
ATOM 660 C C . VAL A 1 96 ? -4.909 -3.997 -8.020 1.00 88.81 96 VAL A C 1
ATOM 662 O O . VAL A 1 96 ? -3.839 -3.416 -7.813 1.00 88.81 96 VAL A O 1
ATOM 665 N N . GLY A 1 97 ? -5.262 -4.475 -9.209 1.00 85.44 97 GLY A N 1
ATOM 666 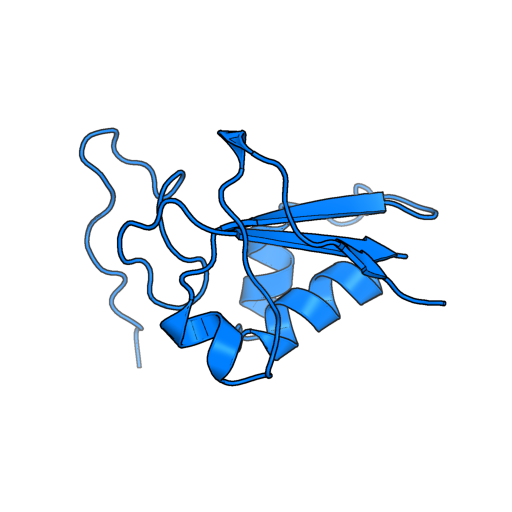C CA . GLY A 1 97 ? -4.397 -4.461 -10.382 1.00 85.44 97 GLY A CA 1
ATOM 667 C C . GLY A 1 97 ? -4.714 -3.344 -11.374 1.00 85.44 97 GLY A C 1
ATOM 668 O O . GLY A 1 97 ? -5.879 -2.989 -11.555 1.00 85.44 97 GLY A O 1
ATOM 669 N N . GLN A 1 98 ? -3.690 -2.845 -12.066 1.00 82.81 98 GLN A N 1
ATOM 670 C CA . GLN A 1 98 ? -3.877 -2.226 -13.381 1.00 82.81 98 GLN A CA 1
ATOM 671 C C . GLN A 1 98 ? -4.167 -3.339 -14.414 1.00 82.81 98 GLN A C 1
ATOM 673 O O . GLN A 1 98 ? -3.571 -4.414 -14.288 1.00 82.81 98 GLN A O 1
ATOM 678 N N . PRO A 1 99 ? -5.057 -3.131 -15.408 1.00 69.25 99 PRO A N 1
ATOM 679 C CA . PRO A 1 99 ? -5.290 -4.099 -16.484 1.00 69.25 99 PRO A CA 1
ATOM 680 C C . PRO A 1 99 ? -4.013 -4.536 -17.215 1.00 69.25 99 PRO A C 1
ATOM 682 O O . PRO A 1 99 ? -2.998 -3.795 -17.230 1.00 69.25 99 PRO A O 1
#

Secondary structure (DSSP, 8-state):
----PPPPPTTS--TTB-TTT--B-S-EEEEEE-HHHHHHHHHHTT--HHHHHHHHTPPTTTPPPS-EEEEEE--HHHHHTTT---B-GGG---EEE--

pLDDT: mean 81.82, std 16.2, range [31.92, 95.12]